Protein AF-A0A4R6GRC2-F1 (afdb_monomer_lite)

Secondary structure (DSSP, 8-state):
--SSSSTTSSTTSSSSS--------HHHHHHHHHHHHHHHHT---EEEE-TT--TT-S-S-TTTT-SEEEETTEEEETTEEEEGGG--EEEEEEETTEEEEEEE-

Radius of gyration: 21.55 Å; chains: 1; bounding box: 73×23×47 Å

Organism: NCBI:txid655355

pLDDT: mean 76.0, std 18.47, range [42.16, 96.31]

Structure (mmCIF, N/CA/C/O backbone):
data_AF-A0A4R6GRC2-F1
#
_entry.id   AF-A0A4R6GRC2-F1
#
loop_
_atom_site.group_PDB
_atom_site.id
_atom_site.type_symbol
_atom_site.label_atom_id
_atom_site.label_alt_id
_atom_site.label_comp_id
_atom_site.label_asym_id
_atom_site.label_entity_id
_atom_site.label_seq_id
_atom_site.pdbx_PDB_ins_code
_atom_site.Cartn_x
_atom_site.Cartn_y
_atom_site.Cartn_z
_atom_site.occupancy
_atom_site.B_iso_or_equiv
_atom_site.auth_seq_id
_atom_site.auth_comp_id
_atom_site.auth_asym_id
_atom_site.auth_atom_id
_atom_site.pdbx_PDB_model_num
ATOM 1 N N . MET A 1 1 ? -56.303 -0.717 29.748 1.00 47.72 1 MET A N 1
ATOM 2 C CA . MET A 1 1 ? -54.998 -1.390 29.554 1.00 47.72 1 MET A CA 1
ATOM 3 C C . MET A 1 1 ? -54.438 -1.061 28.163 1.00 47.72 1 MET A C 1
ATOM 5 O O . MET A 1 1 ? -54.602 -1.849 27.247 1.00 47.72 1 MET A O 1
ATOM 9 N N . LYS A 1 2 ? -53.859 0.135 27.961 1.00 48.59 2 LYS A N 1
ATOM 10 C CA . LYS A 1 2 ? -53.288 0.586 26.664 1.00 48.59 2 LYS A CA 1
ATOM 11 C C . LYS A 1 2 ? -52.038 1.476 26.840 1.00 48.59 2 LYS A C 1
ATOM 13 O O . LYS A 1 2 ? -51.818 2.401 26.072 1.00 48.59 2 LYS A O 1
ATOM 18 N N . LYS A 1 3 ? -51.249 1.255 27.898 1.00 46.88 3 LYS A N 1
ATOM 19 C CA . LYS A 1 3 ? -50.034 2.049 28.184 1.00 46.88 3 LYS A CA 1
ATOM 20 C C . LYS A 1 3 ? -48.804 1.207 28.548 1.00 46.88 3 LYS A C 1
ATOM 22 O O . LYS A 1 3 ? -47.839 1.755 29.055 1.00 46.88 3 LYS A O 1
ATOM 27 N N . LEU A 1 4 ? -48.826 -0.107 28.297 1.00 46.28 4 LEU A N 1
ATOM 28 C CA . LEU A 1 4 ? -47.674 -0.978 28.583 1.00 46.28 4 LEU A CA 1
ATOM 29 C C . LEU A 1 4 ? -46.835 -1.326 27.343 1.00 46.28 4 LEU A C 1
ATOM 31 O O . LEU A 1 4 ? -45.687 -1.722 27.481 1.00 46.28 4 LEU A O 1
ATOM 35 N N . SER A 1 5 ? -47.371 -1.149 26.133 1.00 49.53 5 SER A N 1
ATOM 36 C CA . SER A 1 5 ? -46.725 -1.640 24.906 1.00 49.53 5 SER A CA 1
ATOM 37 C C . SER A 1 5 ? -45.680 -0.693 24.307 1.00 49.53 5 SER A C 1
ATOM 39 O O . SER A 1 5 ? -44.974 -1.092 23.393 1.00 49.53 5 SER A O 1
ATOM 41 N N . ILE A 1 6 ? -45.570 0.549 24.795 1.00 52.34 6 ILE A N 1
ATOM 42 C CA . ILE A 1 6 ? -44.646 1.550 24.227 1.00 52.34 6 ILE A CA 1
ATOM 43 C C . ILE A 1 6 ? -43.283 1.532 24.937 1.00 52.34 6 ILE A C 1
ATOM 45 O O . ILE A 1 6 ? -42.269 1.815 24.3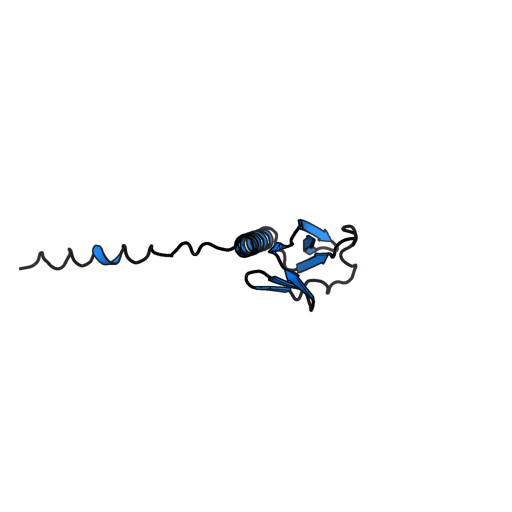08 1.00 52.34 6 ILE A O 1
ATOM 49 N N . LEU A 1 7 ? -43.216 1.116 26.209 1.00 46.25 7 LEU A N 1
ATOM 50 C CA . LEU A 1 7 ? -41.939 1.049 26.935 1.00 46.25 7 LEU A CA 1
ATOM 51 C C . LEU A 1 7 ? -41.012 -0.079 26.446 1.00 46.25 7 LEU A C 1
ATOM 53 O O . LEU A 1 7 ? -39.809 -0.007 26.658 1.00 46.25 7 LEU A O 1
ATOM 57 N N . LEU A 1 8 ? -41.556 -1.093 25.768 1.00 47.31 8 LEU A N 1
ATOM 58 C CA . LEU A 1 8 ? -40.793 -2.225 25.229 1.00 47.31 8 LEU A CA 1
ATOM 59 C C . LEU A 1 8 ? -40.097 -1.922 23.891 1.00 47.31 8 LEU A C 1
ATOM 61 O O . LEU A 1 8 ? -39.258 -2.703 23.459 1.00 47.31 8 LEU A O 1
ATOM 65 N N . LEU A 1 9 ? -40.417 -0.797 23.239 1.00 45.59 9 LEU A N 1
ATOM 66 C CA . LEU A 1 9 ? -39.853 -0.428 21.933 1.00 45.59 9 LEU A CA 1
ATOM 67 C C . LEU A 1 9 ? -38.642 0.515 22.016 1.00 45.59 9 LEU A C 1
ATOM 69 O O . LEU A 1 9 ? -37.923 0.643 21.030 1.00 45.59 9 LEU A O 1
ATOM 73 N N . MET A 1 10 ? -38.367 1.137 23.169 1.00 45.06 10 MET A N 1
ATOM 74 C CA . MET A 1 10 ? -37.167 1.978 23.340 1.00 45.06 10 MET A CA 1
ATOM 75 C C . MET A 1 10 ? -35.926 1.203 23.800 1.00 45.06 10 MET A C 1
ATOM 77 O O . MET A 1 10 ? -34.816 1.704 23.648 1.00 45.06 10 MET A O 1
ATOM 81 N N . SER A 1 11 ? -36.069 -0.022 24.311 1.00 45.78 11 SER A N 1
ATOM 82 C CA . SER A 1 11 ? -34.929 -0.832 24.763 1.00 45.78 11 SER A CA 1
ATOM 83 C C . SER A 1 11 ? -34.214 -1.592 23.640 1.00 45.78 11 SER A C 1
ATOM 85 O O . SER A 1 11 ? -33.140 -2.135 23.882 1.00 45.78 11 SER A O 1
ATOM 87 N N . LEU A 1 12 ? -34.753 -1.613 22.414 1.00 45.44 12 LEU A N 1
ATOM 88 C CA . LEU A 1 12 ? -34.123 -2.315 21.287 1.00 45.44 12 LEU A CA 1
ATOM 89 C C . LEU A 1 12 ? -33.103 -1.462 20.510 1.00 45.44 12 LEU A C 1
ATOM 91 O O . LEU A 1 12 ? -32.334 -2.004 19.724 1.00 45.44 12 LEU A O 1
ATOM 95 N N . PHE A 1 13 ? -33.050 -0.147 20.745 1.00 49.00 13 PHE A N 1
ATOM 96 C CA . PHE A 1 13 ? -32.136 0.752 20.025 1.00 49.00 13 PHE A CA 1
ATOM 97 C C . PHE A 1 13 ? -30.747 0.894 20.662 1.00 49.00 13 PHE A C 1
ATOM 99 O O . PHE A 1 13 ? -29.840 1.408 20.019 1.00 49.00 13 PHE A O 1
ATOM 106 N N . LEU A 1 14 ? -30.543 0.399 21.887 1.00 47.09 14 LEU A N 1
ATOM 107 C CA . LEU A 1 14 ? -29.231 0.429 22.554 1.00 47.09 14 LEU A CA 1
ATOM 108 C C . LEU A 1 14 ? -28.385 -0.830 22.304 1.00 47.09 14 LEU A C 1
ATOM 110 O O . LEU A 1 14 ? -27.234 -0.882 22.721 1.00 47.09 14 LEU A O 1
ATOM 114 N N . ALA A 1 15 ? -28.922 -1.835 21.605 1.00 46.03 15 ALA A N 1
ATOM 115 C CA . ALA A 1 15 ? -28.187 -3.059 21.277 1.00 46.03 15 ALA A CA 1
ATOM 116 C C . AL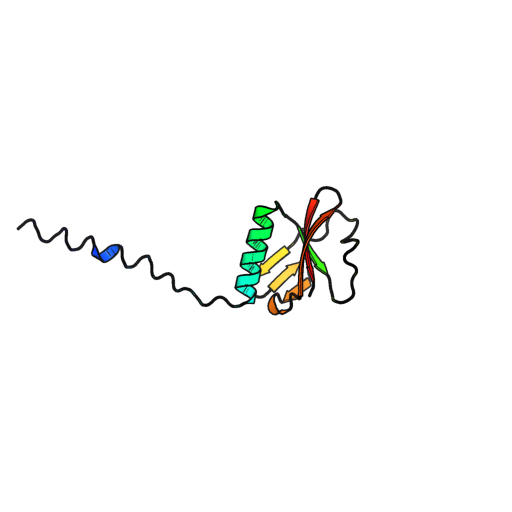A A 1 15 ? -27.406 -2.979 19.949 1.00 46.03 15 ALA A C 1
ATOM 118 O O . ALA A 1 15 ? -26.710 -3.929 19.607 1.00 46.03 15 ALA A O 1
ATOM 119 N N . VAL A 1 16 ? -27.501 -1.871 19.201 1.00 48.09 16 VAL A N 1
ATOM 120 C CA . VAL A 1 16 ? -26.893 -1.744 17.857 1.00 48.09 16 VAL A CA 1
ATOM 121 C C . VAL A 1 16 ? -25.589 -0.934 17.859 1.00 48.09 16 VAL A C 1
ATOM 123 O O . VAL A 1 16 ? -24.922 -0.854 16.838 1.00 48.09 16 VAL A O 1
ATOM 126 N N . THR A 1 17 ? -25.176 -0.363 18.995 1.00 47.31 17 THR A N 1
ATOM 127 C CA . THR A 1 17 ? -23.900 0.374 19.090 1.00 47.31 17 THR A CA 1
ATOM 128 C C . THR A 1 17 ? -22.799 -0.394 19.809 1.00 47.31 17 THR A C 1
ATOM 130 O O . THR A 1 17 ? -21.715 0.144 19.983 1.00 47.31 17 THR A O 1
ATOM 133 N N . SER A 1 18 ? -23.020 -1.658 20.186 1.00 42.16 18 SER A N 1
ATOM 134 C CA . SER A 1 18 ? -21.920 -2.537 20.598 1.00 42.16 18 SER A CA 1
ATOM 135 C C . SER A 1 18 ? -21.262 -3.169 19.367 1.00 42.16 18 SER A C 1
ATOM 137 O O . SER A 1 18 ? -21.084 -4.386 19.321 1.00 42.16 18 SER A O 1
ATOM 139 N N . CYS A 1 19 ? -20.876 -2.355 18.375 1.00 51.19 19 CYS A N 1
ATOM 140 C CA . CYS A 1 19 ? -19.655 -2.693 17.654 1.00 51.19 19 CYS A CA 1
ATOM 141 C C . CYS A 1 19 ? -18.586 -2.682 18.737 1.00 51.19 19 CYS A C 1
ATOM 143 O O . CYS A 1 19 ? -18.289 -1.627 19.296 1.00 51.19 19 CYS A O 1
ATOM 145 N N . LYS A 1 20 ? -18.087 -3.861 19.113 1.00 47.03 20 LYS A N 1
ATOM 146 C CA . LYS A 1 20 ? -16.788 -3.897 19.764 1.00 47.03 20 LYS A CA 1
ATOM 147 C C . LYS A 1 20 ? -15.870 -3.116 18.833 1.00 47.03 20 LYS A C 1
ATOM 149 O O . LYS A 1 20 ? -15.825 -3.412 17.640 1.00 47.03 20 LYS A O 1
ATOM 154 N N . GLU A 1 21 ? -15.232 -2.081 19.355 1.00 49.09 21 GLU A N 1
ATOM 155 C CA . GLU A 1 21 ? -13.936 -1.686 18.831 1.00 49.09 21 GLU A CA 1
ATOM 156 C C . GLU A 1 21 ? -13.081 -2.935 19.040 1.00 49.09 21 GLU A C 1
ATOM 158 O O . GLU A 1 21 ? -12.604 -3.204 20.140 1.00 49.09 21 GLU A O 1
ATOM 163 N N . ASP A 1 22 ? -13.079 -3.822 18.044 1.00 56.28 22 ASP A N 1
ATOM 164 C CA . ASP A 1 22 ? -12.048 -4.834 17.964 1.00 56.28 22 ASP A CA 1
ATOM 165 C C . ASP A 1 22 ? -10.756 -4.019 17.913 1.00 56.28 22 ASP A C 1
ATOM 167 O O . ASP A 1 22 ? -10.614 -3.154 17.045 1.00 56.28 22 ASP A O 1
ATOM 171 N N . ASP A 1 23 ? -9.891 -4.195 18.914 1.00 70.88 23 ASP A N 1
ATOM 172 C CA . ASP A 1 23 ? -8.572 -3.570 18.940 1.00 70.88 23 ASP A CA 1
ATOM 173 C C . ASP A 1 23 ? -7.840 -4.043 17.681 1.00 70.88 23 ASP A C 1
ATOM 175 O O . ASP A 1 23 ? -7.297 -5.150 17.639 1.00 70.88 23 ASP A O 1
ATOM 179 N N . PHE A 1 24 ? -7.910 -3.236 16.623 1.00 71.12 24 PHE A N 1
ATOM 180 C CA . PHE A 1 24 ? -7.204 -3.497 15.383 1.00 71.12 24 PHE A CA 1
ATOM 181 C C . PHE A 1 24 ? -5.714 -3.536 15.691 1.00 71.12 24 PHE A C 1
ATOM 183 O O . PHE A 1 24 ? -5.193 -2.702 16.435 1.00 71.12 24 PHE A O 1
ATOM 190 N N . SER A 1 25 ? -5.019 -4.498 15.099 1.00 85.19 25 SER A N 1
ATOM 191 C CA . SER A 1 25 ? -3.562 -4.471 15.114 1.00 85.19 25 SER A CA 1
ATOM 192 C C . SER A 1 25 ? -3.040 -3.229 14.382 1.00 85.19 25 SER A C 1
ATOM 194 O O . SER A 1 25 ? -3.697 -2.702 13.481 1.00 85.19 25 SER A O 1
ATOM 196 N N . ASP A 1 26 ? -1.826 -2.785 14.717 1.00 88.06 26 ASP A N 1
ATOM 197 C CA . ASP A 1 26 ? -1.183 -1.653 14.034 1.00 88.06 26 ASP A CA 1
ATOM 198 C C . ASP A 1 26 ? -1.144 -1.859 12.508 1.00 88.06 26 ASP A C 1
ATOM 200 O O . ASP A 1 26 ? -1.392 -0.927 11.746 1.00 88.06 26 ASP A O 1
ATOM 204 N N . ALA A 1 27 ? -0.919 -3.092 12.042 1.00 89.19 27 ALA A N 1
ATOM 205 C CA . ALA A 1 27 ? -0.945 -3.411 10.619 1.00 89.19 27 ALA A CA 1
ATOM 206 C C . ALA A 1 27 ? -2.332 -3.279 9.979 1.00 89.19 27 ALA A C 1
ATOM 208 O O . ALA A 1 27 ? -2.429 -2.858 8.828 1.00 89.19 27 ALA A O 1
ATOM 209 N N . GLU A 1 28 ? -3.405 -3.608 10.698 1.00 89.44 28 GLU A N 1
ATOM 210 C CA . GLU A 1 28 ? -4.773 -3.423 10.206 1.00 89.44 28 GLU A CA 1
ATOM 211 C C . GLU A 1 28 ? -5.146 -1.942 10.134 1.00 89.44 28 GLU A C 1
ATOM 213 O O . GLU A 1 28 ? -5.793 -1.525 9.173 1.00 89.44 28 GLU A O 1
ATOM 218 N N . ILE A 1 29 ? -4.679 -1.135 11.092 1.00 91.00 29 ILE A N 1
ATOM 219 C CA . ILE A 1 29 ? -4.812 0.327 11.045 1.00 91.00 29 ILE A CA 1
ATOM 220 C C . ILE A 1 29 ? -4.066 0.879 9.824 1.00 91.00 29 ILE A C 1
ATOM 222 O O . ILE A 1 29 ? -4.634 1.660 9.061 1.00 91.00 29 ILE A O 1
ATOM 226 N N . VAL A 1 30 ? -2.830 0.425 9.585 1.00 92.69 30 VAL A N 1
ATOM 227 C CA . VAL A 1 30 ? -2.051 0.799 8.394 1.00 92.69 30 VAL A CA 1
ATOM 228 C C . VAL A 1 30 ? -2.770 0.371 7.113 1.00 92.69 30 VAL A C 1
ATOM 230 O O . VAL A 1 30 ? -2.887 1.171 6.191 1.00 92.69 30 VAL A O 1
ATOM 233 N N . ALA A 1 31 ? -3.304 -0.850 7.038 1.00 93.75 31 ALA A N 1
ATOM 234 C CA . ALA A 1 31 ? -4.059 -1.309 5.872 1.00 93.75 31 ALA A CA 1
ATOM 235 C C . ALA A 1 31 ? -5.273 -0.406 5.591 1.00 93.75 31 ALA A C 1
ATOM 237 O O . ALA A 1 31 ? -5.488 0.001 4.448 1.00 93.75 31 ALA A O 1
ATOM 238 N N . GLN A 1 32 ? -6.040 -0.047 6.627 1.00 92.06 32 GLN A N 1
ATOM 239 C CA . GLN A 1 32 ? -7.178 0.870 6.509 1.00 92.06 32 GLN A CA 1
ATOM 240 C C . GLN A 1 32 ? -6.749 2.276 6.063 1.00 92.06 32 GLN A C 1
ATOM 242 O O . GLN A 1 32 ? -7.403 2.872 5.205 1.00 92.06 32 GLN A O 1
ATOM 247 N N . GLU A 1 33 ? -5.645 2.801 6.602 1.00 94.19 33 GLU A N 1
ATOM 248 C CA . GLU A 1 33 ? -5.082 4.089 6.185 1.00 94.19 33 GLU A CA 1
ATOM 249 C C . GLU A 1 33 ? -4.693 4.065 4.702 1.00 94.19 33 GLU A C 1
ATOM 251 O O . GLU A 1 33 ? -5.085 4.957 3.947 1.00 94.19 33 GLU A O 1
ATOM 256 N N . LEU A 1 34 ? -3.978 3.026 4.262 1.00 94.81 34 LEU A N 1
ATOM 257 C CA . LEU A 1 34 ? -3.556 2.887 2.870 1.00 94.81 34 LEU A CA 1
ATOM 258 C C . LEU A 1 34 ? -4.758 2.762 1.929 1.00 94.81 34 LEU A C 1
ATOM 260 O O . LEU A 1 34 ? -4.772 3.422 0.893 1.00 94.81 34 LEU A O 1
ATOM 264 N N . HIS A 1 35 ? -5.795 2.006 2.304 1.00 93.81 35 HIS A N 1
ATOM 265 C CA . HIS A 1 35 ? -7.040 1.941 1.533 1.00 93.81 35 HIS A CA 1
ATOM 266 C C . HIS A 1 35 ? -7.686 3.316 1.362 1.00 93.81 35 HIS A C 1
ATOM 268 O O . HIS A 1 35 ? -8.043 3.692 0.246 1.00 93.81 35 HIS A O 1
ATOM 274 N N . LYS A 1 36 ? -7.775 4.099 2.440 1.00 95.06 36 LYS A N 1
ATOM 275 C CA . LYS A 1 36 ? -8.320 5.456 2.381 1.00 95.06 36 LYS A CA 1
ATOM 276 C C . LYS A 1 36 ? -7.489 6.365 1.473 1.00 95.06 36 LYS A C 1
ATOM 278 O O . LYS A 1 36 ? -8.049 7.073 0.641 1.00 95.06 36 LYS A O 1
ATOM 283 N N . VAL A 1 37 ? -6.159 6.323 1.589 1.00 96.00 37 VAL A N 1
ATOM 284 C CA . VAL A 1 37 ? -5.253 7.082 0.710 1.00 96.00 37 VAL A CA 1
ATOM 285 C C . VAL A 1 37 ? -5.469 6.697 -0.752 1.00 96.00 37 VAL A C 1
ATOM 287 O O . VAL A 1 37 ? -5.466 7.569 -1.621 1.00 96.00 37 VAL A O 1
ATOM 290 N N . MET A 1 38 ? -5.676 5.412 -1.037 1.00 94.75 38 MET A N 1
ATOM 291 C CA . MET A 1 38 ? -5.922 4.940 -2.395 1.00 94.75 38 MET A CA 1
ATOM 292 C C . MET A 1 38 ? -7.242 5.457 -2.965 1.00 94.75 38 MET A C 1
ATOM 294 O O . MET A 1 38 ? -7.252 5.954 -4.091 1.00 94.75 38 MET A O 1
ATOM 298 N N . GLU A 1 39 ? -8.322 5.410 -2.185 1.00 95.00 39 GLU A N 1
ATOM 299 C CA . GLU A 1 39 ? -9.626 5.951 -2.585 1.00 95.00 39 GLU A CA 1
ATOM 300 C C . GLU A 1 39 ? -9.572 7.468 -2.821 1.00 95.00 39 GLU A C 1
ATOM 302 O O . GLU A 1 39 ? -10.077 7.960 -3.828 1.00 95.00 39 GLU A O 1
ATOM 307 N N . GLU A 1 40 ? -8.916 8.219 -1.932 1.00 96.31 40 GLU A N 1
ATOM 308 C CA . GLU A 1 40 ? -8.805 9.681 -2.031 1.00 96.31 40 GLU A CA 1
ATOM 309 C C . GLU A 1 40 ? -7.973 10.150 -3.237 1.00 96.31 40 GLU A C 1
ATOM 311 O O . GLU A 1 40 ? -8.165 11.268 -3.720 1.00 96.31 40 GLU A O 1
ATOM 316 N N . ASN A 1 41 ? -7.047 9.316 -3.723 1.00 93.19 41 ASN A N 1
ATOM 317 C CA . ASN A 1 41 ? -6.106 9.668 -4.791 1.00 93.19 41 ASN A CA 1
ATOM 318 C C . ASN A 1 41 ? -6.372 8.950 -6.127 1.00 93.19 41 ASN A C 1
ATOM 320 O O . ASN A 1 41 ? -5.581 9.129 -7.060 1.00 93.19 41 ASN A O 1
ATOM 324 N N . ASP A 1 42 ? -7.465 8.182 -6.227 1.00 92.12 42 ASP A N 1
ATOM 325 C CA . ASP A 1 42 ? -7.816 7.367 -7.403 1.00 92.12 42 ASP A CA 1
ATOM 326 C C . ASP A 1 42 ? -6.659 6.435 -7.811 1.00 92.12 42 ASP A C 1
ATOM 328 O O . ASP A 1 42 ? -6.177 6.438 -8.945 1.00 92.12 42 ASP A O 1
ATOM 332 N N . ILE A 1 43 ? -6.128 5.705 -6.824 1.00 90.81 43 ILE A N 1
ATOM 333 C CA . ILE A 1 43 ? -5.005 4.784 -7.007 1.00 90.81 43 ILE A CA 1
ATOM 334 C C . ILE A 1 43 ? -5.533 3.370 -7.235 1.00 90.81 43 ILE A C 1
ATOM 336 O O . ILE A 1 43 ? -6.127 2.764 -6.346 1.00 90.81 43 ILE A O 1
ATOM 340 N N . ASP A 1 44 ? -5.209 2.810 -8.395 1.00 89.31 44 ASP A N 1
ATOM 341 C CA . ASP A 1 44 ? -5.513 1.433 -8.788 1.00 89.31 44 ASP A CA 1
ATOM 342 C C . ASP A 1 44 ? -4.265 0.535 -8.838 1.00 89.31 44 ASP A C 1
ATOM 344 O O . ASP A 1 44 ? -4.336 -0.604 -9.300 1.00 89.31 44 ASP A O 1
ATOM 348 N N . ARG A 1 45 ? -3.110 1.041 -8.381 1.00 89.75 45 ARG A N 1
ATOM 349 C CA . ARG A 1 45 ? -1.823 0.337 -8.441 1.00 89.75 45 ARG A CA 1
ATOM 350 C C . ARG A 1 45 ? -1.011 0.481 -7.161 1.00 89.75 45 ARG A C 1
ATOM 352 O O . ARG A 1 45 ? -0.807 1.594 -6.670 1.00 89.75 45 ARG A O 1
ATOM 359 N N . VAL A 1 46 ? -0.448 -0.626 -6.684 1.00 90.94 46 VAL A N 1
ATOM 360 C CA . VAL A 1 46 ? 0.439 -0.668 -5.513 1.00 90.94 46 VAL A CA 1
ATOM 361 C C . VAL A 1 46 ? 1.765 -1.313 -5.891 1.00 90.94 46 VAL A C 1
ATOM 363 O O . VAL A 1 46 ? 1.793 -2.401 -6.452 1.00 90.94 46 VAL A O 1
ATOM 366 N N . VAL A 1 47 ? 2.882 -0.664 -5.570 1.00 88.94 47 VAL A N 1
ATOM 367 C CA . VAL A 1 47 ? 4.225 -1.157 -5.897 1.00 88.94 47 VAL A CA 1
ATOM 368 C C . VAL A 1 47 ? 5.029 -1.342 -4.619 1.00 88.94 47 VAL A C 1
ATOM 370 O O . VAL A 1 47 ? 5.254 -0.388 -3.878 1.00 88.94 47 VAL A O 1
ATOM 373 N N . GLY A 1 48 ? 5.481 -2.572 -4.378 1.00 86.31 48 GLY A N 1
ATOM 374 C CA . GLY A 1 48 ? 6.387 -2.902 -3.283 1.00 86.31 48 GLY A CA 1
ATOM 375 C C . GLY A 1 48 ? 7.843 -2.691 -3.690 1.00 86.31 48 GLY A C 1
ATOM 376 O O . GLY A 1 48 ? 8.291 -3.214 -4.709 1.00 86.31 48 GLY A O 1
ATOM 377 N N . VAL A 1 49 ? 8.587 -1.948 -2.879 1.00 81.25 49 VAL A N 1
ATOM 378 C CA . VAL A 1 49 ? 10.017 -1.677 -3.040 1.00 81.25 49 VAL A CA 1
ATOM 379 C C . VAL A 1 49 ? 10.744 -2.360 -1.892 1.00 81.25 49 VAL A C 1
ATOM 381 O O . VAL A 1 49 ? 10.469 -2.087 -0.724 1.00 81.25 49 VAL A O 1
ATOM 384 N N . GLY A 1 50 ? 11.647 -3.280 -2.227 1.00 70.25 50 GLY A N 1
ATOM 385 C CA . GLY A 1 50 ? 12.492 -3.920 -1.223 1.00 70.25 50 GLY A CA 1
ATOM 386 C C . GLY A 1 50 ? 13.603 -2.990 -0.736 1.00 70.25 50 GLY A C 1
ATOM 387 O O . GLY A 1 50 ? 14.003 -2.055 -1.437 1.00 70.25 50 GLY A O 1
ATOM 388 N N . GLU A 1 51 ? 14.146 -3.289 0.441 1.00 62.50 51 GLU A N 1
ATOM 389 C CA . GLU A 1 51 ? 15.288 -2.581 1.017 1.00 62.50 51 GLU A CA 1
ATOM 390 C C . GLU A 1 51 ? 16.439 -2.418 -0.006 1.00 62.50 51 GLU A C 1
ATOM 392 O O . GLU A 1 51 ? 16.916 -3.380 -0.614 1.00 62.50 51 GLU A O 1
ATOM 397 N N . GLY A 1 52 ? 16.866 -1.172 -0.242 1.00 58.56 52 GLY A N 1
ATOM 398 C CA . GLY A 1 52 ? 17.951 -0.828 -1.173 1.00 58.56 52 GLY A CA 1
ATOM 399 C C . GLY A 1 52 ? 17.549 -0.600 -2.639 1.00 58.56 52 GLY A C 1
ATOM 400 O O . GLY A 1 52 ? 18.411 -0.252 -3.449 1.00 58.56 52 GLY A O 1
ATOM 401 N N . GLN A 1 53 ? 16.272 -0.746 -3.006 1.00 63.88 53 GLN A N 1
ATOM 402 C CA . GLN A 1 53 ? 15.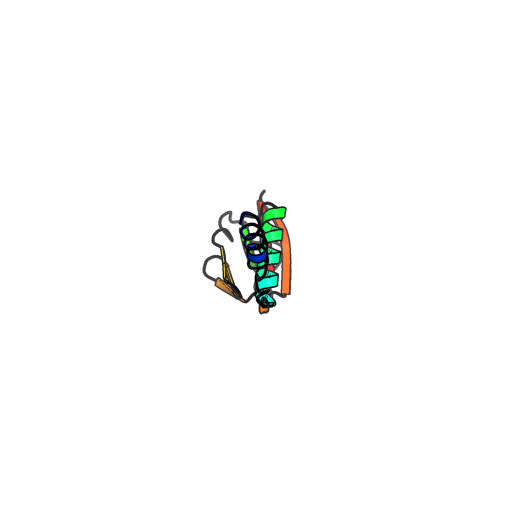788 -0.421 -4.354 1.00 63.88 53 GLN A CA 1
ATOM 403 C C . GLN A 1 53 ? 15.471 1.081 -4.516 1.00 63.88 53 GLN A C 1
ATOM 405 O O . GLN A 1 53 ? 15.047 1.763 -3.583 1.00 63.88 53 GLN A O 1
ATOM 410 N N . SER A 1 54 ? 15.715 1.624 -5.716 1.00 60.06 54 SER A N 1
ATOM 411 C CA . SER A 1 54 ? 15.548 3.058 -5.997 1.00 60.06 54 SER A CA 1
ATOM 412 C C . SER A 1 54 ? 14.081 3.462 -6.161 1.00 60.06 54 SER A C 1
ATOM 414 O O . SER A 1 54 ? 13.336 2.852 -6.923 1.00 60.06 54 SER A O 1
ATOM 416 N N . TRP A 1 55 ? 13.722 4.589 -5.544 1.00 63.59 55 TRP A N 1
ATOM 417 C CA . TRP A 1 55 ? 12.406 5.240 -5.596 1.00 63.59 55 TRP A CA 1
ATOM 418 C C . TRP A 1 55 ? 12.126 5.970 -6.922 1.00 63.59 55 TRP A C 1
ATOM 420 O O . TRP A 1 55 ? 11.042 6.516 -7.120 1.00 63.59 55 TRP A O 1
ATOM 430 N N . SER A 1 56 ? 13.120 6.055 -7.812 1.00 57.19 56 SER A N 1
ATOM 431 C CA . SER A 1 56 ? 13.073 6.930 -8.990 1.00 57.19 56 SER A CA 1
ATOM 432 C C . SER A 1 56 ? 12.361 6.334 -10.202 1.00 57.19 56 SER A C 1
ATOM 434 O O . SER A 1 56 ? 11.977 7.090 -11.093 1.00 57.19 56 SER A O 1
ATOM 436 N N . GLN A 1 57 ? 12.195 5.013 -10.265 1.00 54.78 57 GLN A N 1
ATOM 437 C CA . GLN A 1 57 ? 11.541 4.342 -11.387 1.00 54.78 57 GLN A CA 1
ATOM 438 C C . GLN A 1 57 ? 10.838 3.072 -10.912 1.00 54.78 57 GLN A C 1
ATOM 440 O O . GLN A 1 57 ? 11.411 1.983 -10.998 1.00 54.78 57 GLN A O 1
ATOM 445 N N . PRO A 1 58 ? 9.581 3.166 -10.465 1.00 52.91 58 PRO A N 1
ATOM 446 C CA . PRO A 1 58 ? 8.704 2.010 -10.420 1.00 52.91 58 PRO A CA 1
ATOM 447 C C . PRO A 1 58 ? 8.313 1.701 -11.867 1.00 52.91 58 PRO A C 1
ATOM 449 O O . PRO A 1 58 ? 7.235 2.025 -12.334 1.00 52.91 58 PRO A O 1
ATOM 452 N N . THR A 1 59 ? 9.288 1.143 -12.586 1.00 52.75 59 THR A N 1
ATOM 453 C CA . THR A 1 59 ? 9.185 0.369 -13.822 1.00 52.75 59 THR A CA 1
ATOM 454 C C . THR A 1 59 ? 8.352 0.961 -14.961 1.00 52.75 59 THR A C 1
ATOM 456 O O . THR A 1 59 ? 7.133 1.015 -14.906 1.00 52.75 59 THR A O 1
ATOM 459 N N . SER A 1 60 ? 9.023 1.245 -16.080 1.00 52.03 60 SER A N 1
ATOM 460 C CA . SER A 1 60 ? 8.483 1.677 -17.383 1.00 52.03 60 SER A CA 1
ATOM 461 C C . SER A 1 60 ? 7.523 0.686 -18.077 1.00 52.03 60 SER A C 1
ATOM 463 O O . SER A 1 60 ? 7.379 0.718 -19.299 1.00 52.03 60 SER A O 1
ATOM 465 N N . ASN A 1 61 ? 6.920 -0.245 -17.336 1.00 53.28 61 ASN A N 1
ATOM 466 C CA . ASN A 1 61 ? 6.029 -1.278 -17.840 1.00 53.28 61 ASN A CA 1
ATOM 467 C C . ASN A 1 61 ? 4.645 -1.097 -17.212 1.00 53.28 61 ASN A C 1
ATOM 469 O O . ASN A 1 61 ? 4.478 -1.266 -16.007 1.00 53.28 61 ASN A O 1
ATOM 473 N N . ASN A 1 62 ? 3.646 -0.838 -18.057 1.00 57.34 62 ASN A N 1
ATOM 474 C CA . ASN A 1 62 ? 2.238 -0.588 -17.715 1.00 57.34 62 ASN A CA 1
ATOM 475 C C . ASN A 1 62 ? 1.498 -1.751 -17.012 1.00 57.34 62 ASN A C 1
ATOM 477 O O . ASN A 1 62 ? 0.276 -1.768 -17.033 1.00 57.34 62 ASN A O 1
ATOM 481 N N . TYR A 1 63 ? 2.190 -2.735 -16.438 1.00 60.69 63 TYR A N 1
ATOM 482 C CA . TYR A 1 63 ? 1.582 -3.936 -15.851 1.00 60.69 63 TYR A CA 1
ATOM 483 C C . TYR A 1 63 ? 1.978 -4.194 -14.397 1.00 60.69 63 TYR A C 1
ATOM 485 O O . TYR A 1 63 ? 1.489 -5.153 -13.821 1.00 60.69 63 TYR A O 1
ATOM 493 N N . ILE A 1 64 ? 2.858 -3.387 -13.804 1.00 71.75 64 ILE A N 1
ATOM 494 C CA . ILE A 1 64 ? 3.353 -3.651 -12.449 1.00 71.75 64 ILE A CA 1
ATOM 495 C C . ILE A 1 64 ? 2.447 -3.000 -11.410 1.00 71.75 64 ILE A C 1
ATOM 497 O O . ILE A 1 64 ? 2.136 -1.811 -11.506 1.00 71.75 64 ILE A O 1
ATOM 501 N N . GLY A 1 65 ? 2.068 -3.788 -10.404 1.00 78.31 65 GLY A N 1
ATOM 502 C CA . GLY A 1 65 ? 1.321 -3.325 -9.240 1.00 78.31 65 GLY A CA 1
ATOM 503 C C . GLY A 1 65 ? -0.191 -3.322 -9.430 1.00 78.31 65 GLY A C 1
ATOM 504 O O . GLY A 1 65 ? -0.893 -2.750 -8.605 1.00 78.31 65 GLY A O 1
ATOM 505 N N . TYR A 1 66 ? -0.681 -3.937 -10.508 1.00 82.38 66 TYR A N 1
ATOM 506 C CA . TYR A 1 66 ? -2.108 -4.060 -10.811 1.00 82.38 66 TYR A CA 1
ATOM 507 C C . TYR A 1 66 ? -2.779 -5.199 -10.047 1.00 82.38 66 TYR A C 1
ATOM 509 O O . TYR A 1 66 ? -3.938 -5.087 -9.656 1.00 82.38 66 TYR A O 1
ATOM 517 N N . ASP A 1 67 ? -2.064 -6.305 -9.859 1.00 87.88 67 ASP A N 1
ATOM 518 C CA . ASP A 1 67 ? -2.532 -7.419 -9.042 1.00 87.88 67 ASP A CA 1
ATOM 519 C C . ASP A 1 67 ? -2.056 -7.174 -7.612 1.00 87.88 67 ASP A C 1
ATOM 521 O O . ASP A 1 67 ? -0.897 -7.422 -7.292 1.00 87.88 67 ASP A O 1
ATOM 525 N N . PHE A 1 68 ? -2.907 -6.618 -6.754 1.00 91.50 68 PHE A N 1
ATOM 526 C CA . PHE A 1 68 ? -2.592 -6.480 -5.336 1.00 91.50 68 PHE A CA 1
ATOM 527 C C . PHE A 1 68 ? -3.805 -6.780 -4.460 1.00 91.50 68 PHE A C 1
ATOM 529 O O . PHE A 1 68 ? -4.951 -6.605 -4.868 1.00 91.50 68 PHE A O 1
ATOM 536 N N . GLU A 1 69 ? -3.548 -7.232 -3.235 1.00 93.38 69 GLU A N 1
ATOM 537 C CA . GLU A 1 69 ? -4.597 -7.565 -2.276 1.00 93.38 69 GLU A CA 1
ATOM 538 C C . GLU A 1 69 ? -4.099 -7.372 -0.840 1.00 93.38 69 GLU A C 1
ATOM 540 O O . GLU A 1 69 ? -3.036 -7.876 -0.466 1.00 93.38 69 GLU A O 1
ATOM 545 N N . PHE A 1 70 ? -4.864 -6.627 -0.043 1.00 90.88 70 PHE A N 1
ATOM 546 C CA . PHE A 1 70 ? -4.604 -6.416 1.379 1.00 90.88 70 PHE A CA 1
ATOM 547 C C . PHE A 1 70 ? -5.313 -7.489 2.211 1.00 90.88 70 PHE A C 1
ATOM 549 O O . PHE A 1 70 ? -6.492 -7.777 2.013 1.00 90.88 70 PHE A O 1
ATOM 556 N N . TYR A 1 71 ? -4.590 -8.064 3.168 1.00 88.31 71 TYR A N 1
ATOM 557 C CA . TYR A 1 71 ? -5.030 -9.169 4.009 1.00 88.31 71 TYR A CA 1
ATOM 558 C C . TYR A 1 71 ? -4.574 -8.966 5.449 1.00 88.31 71 TYR A C 1
ATOM 560 O O . TYR A 1 71 ? -3.518 -9.473 5.831 1.00 88.31 71 TYR A O 1
ATOM 568 N N . SER A 1 72 ? -5.378 -8.277 6.261 1.00 87.12 72 SER A N 1
ATOM 569 C CA . SER A 1 72 ? -5.062 -8.015 7.674 1.00 87.12 72 SER A CA 1
ATOM 570 C C . SER A 1 72 ? -3.631 -7.453 7.810 1.00 87.12 72 SER A C 1
ATOM 572 O O . SER A 1 72 ? -3.407 -6.308 7.434 1.00 87.12 72 SER A O 1
ATOM 574 N N . HIS A 1 73 ? -2.644 -8.262 8.211 1.00 92.31 73 HIS A N 1
ATOM 575 C CA . HIS A 1 73 ? -1.234 -7.870 8.348 1.00 92.31 73 HIS A CA 1
ATOM 576 C C . HIS A 1 73 ? -0.400 -7.807 7.057 1.00 92.31 73 HIS A C 1
ATOM 578 O O . HIS A 1 73 ? 0.761 -7.400 7.095 1.00 92.31 73 HIS A O 1
ATOM 584 N N . PHE A 1 74 ? -0.917 -8.249 5.914 1.00 92.19 74 PHE A N 1
ATOM 585 C CA . PHE A 1 74 ? -0.116 -8.407 4.700 1.00 92.19 74 PHE A CA 1
ATOM 586 C C . PHE A 1 74 ? -0.686 -7.643 3.515 1.00 92.19 74 PHE A C 1
ATOM 588 O O . PHE A 1 74 ? -1.893 -7.465 3.392 1.00 92.19 74 PHE A O 1
ATOM 595 N N . VAL A 1 75 ? 0.189 -7.288 2.579 1.00 93.44 75 VAL A N 1
ATOM 596 C CA . VAL A 1 75 ? -0.201 -6.933 1.215 1.00 93.44 75 VAL A CA 1
ATOM 597 C C . VAL A 1 75 ? 0.490 -7.886 0.249 1.00 93.44 75 VAL A C 1
ATOM 599 O O . VAL A 1 75 ? 1.712 -8.056 0.278 1.00 93.44 75 VAL A O 1
ATOM 602 N N . ARG A 1 76 ? -0.294 -8.565 -0.587 1.00 92.12 76 ARG A N 1
ATOM 603 C CA . ARG A 1 76 ? 0.225 -9.295 -1.743 1.00 92.12 76 ARG A CA 1
ATOM 604 C C . ARG A 1 76 ? 0.282 -8.318 -2.902 1.00 92.12 76 ARG A C 1
ATOM 606 O O . ARG A 1 76 ? -0.718 -7.678 -3.188 1.00 92.12 76 ARG A O 1
ATOM 613 N N . ILE A 1 77 ? 1.426 -8.223 -3.562 1.00 90.44 77 ILE A N 1
ATOM 614 C CA . ILE A 1 77 ? 1.604 -7.457 -4.794 1.00 90.44 77 ILE A CA 1
ATOM 615 C C . ILE A 1 77 ? 2.203 -8.420 -5.808 1.00 90.44 77 ILE A C 1
ATOM 617 O O . ILE A 1 77 ? 3.290 -8.969 -5.607 1.00 90.44 77 ILE A O 1
ATOM 621 N N . GLU A 1 78 ? 1.456 -8.671 -6.872 1.00 85.38 78 GLU A N 1
ATOM 622 C CA . GLU A 1 78 ? 1.672 -9.714 -7.862 1.00 85.38 78 GLU A CA 1
ATOM 623 C C . GLU A 1 78 ? 1.767 -11.091 -7.174 1.00 85.38 78 GLU A C 1
ATOM 625 O O . GLU A 1 78 ? 0.774 -11.742 -6.851 1.00 85.38 78 GLU A O 1
ATOM 630 N N . LYS A 1 79 ? 2.993 -11.537 -6.884 1.00 84.81 79 LYS A N 1
ATOM 631 C CA . LYS A 1 79 ? 3.303 -12.837 -6.267 1.00 84.81 79 LYS A CA 1
ATOM 632 C C . LYS A 1 79 ? 4.194 -12.713 -5.035 1.00 84.81 79 LYS A C 1
ATOM 634 O O . LYS A 1 79 ? 4.690 -13.724 -4.540 1.00 84.81 79 LYS A O 1
ATOM 639 N N . VAL A 1 80 ? 4.429 -11.489 -4.567 1.00 85.81 80 VAL A N 1
ATOM 640 C CA . VAL A 1 80 ? 5.258 -11.203 -3.398 1.00 85.81 80 VAL A CA 1
ATOM 641 C C . VAL A 1 80 ? 4.357 -10.717 -2.276 1.00 85.81 80 VAL A C 1
ATOM 643 O O . VAL A 1 80 ? 3.541 -9.818 -2.464 1.00 85.81 80 VAL A O 1
ATOM 646 N N . THR A 1 81 ? 4.503 -11.330 -1.107 1.00 90.75 81 THR A N 1
ATOM 647 C CA . THR A 1 81 ? 3.774 -10.943 0.098 1.00 90.75 81 THR A CA 1
ATOM 648 C C . THR A 1 81 ? 4.684 -10.115 0.987 1.00 90.75 81 THR A C 1
ATOM 650 O O . THR A 1 81 ? 5.765 -10.568 1.364 1.00 90.75 81 THR A O 1
ATOM 653 N N . TYR A 1 82 ? 4.220 -8.929 1.355 1.00 90.19 82 TYR A N 1
ATOM 654 C CA . TYR A 1 82 ? 4.902 -8.025 2.267 1.00 90.19 82 TYR A CA 1
ATOM 655 C C . TYR A 1 82 ? 4.135 -7.942 3.583 1.00 90.19 82 TYR A C 1
ATOM 657 O O . TYR A 1 82 ? 2.905 -7.933 3.583 1.00 90.19 82 TYR A O 1
ATOM 665 N N . ASN A 1 83 ? 4.860 -7.901 4.702 1.00 91.75 83 ASN A N 1
ATOM 666 C CA . ASN A 1 83 ? 4.258 -7.688 6.015 1.00 91.75 83 ASN A CA 1
ATOM 667 C C . ASN A 1 83 ? 4.145 -6.178 6.275 1.00 91.75 83 ASN A C 1
ATOM 669 O O . ASN A 1 83 ? 5.164 -5.490 6.305 1.00 91.75 83 ASN A O 1
ATOM 673 N N . LEU A 1 84 ? 2.925 -5.687 6.487 1.00 92.88 84 LEU A N 1
ATOM 674 C CA . LEU A 1 84 ? 2.627 -4.290 6.801 1.00 92.88 84 LEU A CA 1
ATOM 675 C C . LEU A 1 84 ? 3.213 -3.845 8.146 1.00 92.88 84 LEU A C 1
ATOM 677 O O . LEU A 1 84 ? 3.575 -2.681 8.268 1.00 92.88 84 LEU A O 1
ATOM 681 N N . ASP A 1 85 ? 3.440 -4.762 9.094 1.00 91.12 85 ASP A N 1
ATOM 682 C CA . ASP A 1 85 ? 4.185 -4.484 10.336 1.00 91.12 85 ASP A CA 1
ATOM 683 C C . ASP A 1 85 ? 5.622 -3.996 10.061 1.00 91.12 85 ASP A C 1
ATOM 685 O O . ASP A 1 85 ? 6.275 -3.419 10.929 1.00 91.12 85 ASP A O 1
ATOM 689 N N . LYS A 1 86 ? 6.155 -4.274 8.863 1.00 91.25 86 LYS A N 1
ATOM 690 C CA . LYS A 1 86 ? 7.496 -3.862 8.425 1.00 91.25 86 LYS A CA 1
ATOM 691 C C . LYS A 1 86 ? 7.472 -2.682 7.461 1.00 91.25 86 LYS A C 1
ATOM 693 O O . LYS A 1 86 ? 8.518 -2.327 6.928 1.00 91.25 86 LYS A O 1
ATOM 698 N N . LEU A 1 87 ? 6.308 -2.088 7.201 1.00 91.62 87 LEU A N 1
ATOM 699 C CA . LEU A 1 87 ? 6.218 -0.940 6.312 1.00 91.62 87 LEU A CA 1
ATOM 700 C C . LEU A 1 87 ? 7.016 0.228 6.907 1.00 91.62 87 LEU A C 1
ATOM 702 O O . LEU A 1 87 ? 6.683 0.762 7.961 1.00 91.62 87 LEU A O 1
ATOM 706 N N . VAL A 1 88 ? 8.066 0.645 6.207 1.00 90.69 88 VAL A N 1
ATOM 707 C CA . VAL A 1 88 ? 8.908 1.777 6.608 1.00 90.69 88 VAL A CA 1
ATOM 708 C C . VAL A 1 88 ? 8.287 3.091 6.144 1.00 90.69 88 VAL A C 1
ATOM 710 O O . VAL A 1 88 ? 8.327 4.095 6.856 1.00 90.69 88 VAL A O 1
ATOM 713 N N . LYS A 1 89 ? 7.752 3.110 4.917 1.00 90.69 89 LYS A N 1
ATOM 714 C CA . LYS A 1 89 ? 7.228 4.323 4.283 1.00 90.69 89 LYS A CA 1
ATOM 715 C C . LYS A 1 89 ? 6.263 3.999 3.148 1.00 90.69 89 LYS A C 1
ATOM 717 O O . LYS A 1 89 ? 6.509 3.062 2.389 1.00 90.69 89 LYS A O 1
ATOM 722 N N . TYR A 1 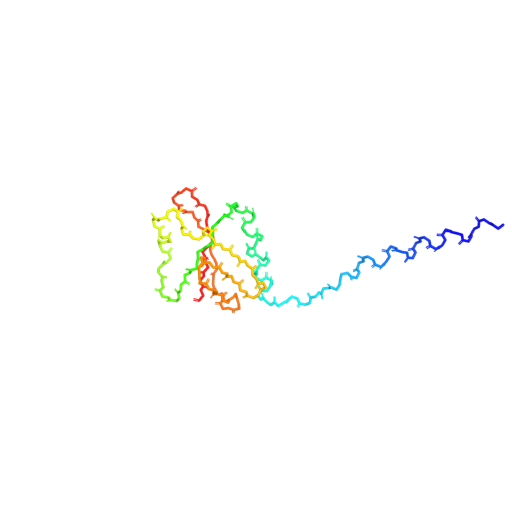90 ? 5.249 4.846 2.972 1.00 91.88 90 TYR A N 1
ATOM 723 C CA . TYR A 1 90 ? 4.463 4.916 1.743 1.00 91.88 90 TYR A CA 1
ATOM 724 C C . TYR A 1 90 ? 4.580 6.289 1.067 1.00 91.88 90 TYR A C 1
ATOM 726 O O . TYR A 1 90 ? 4.807 7.304 1.728 1.00 91.88 90 TYR A O 1
ATOM 734 N N . GLU A 1 91 ? 4.429 6.334 -0.257 1.00 91.31 91 GLU A N 1
ATOM 735 C CA . GLU A 1 91 ? 4.298 7.579 -1.021 1.00 91.31 91 GLU A CA 1
ATOM 736 C C . GLU A 1 91 ? 3.277 7.428 -2.151 1.00 91.31 91 GLU A C 1
ATOM 738 O O . GLU A 1 91 ? 3.288 6.440 -2.882 1.00 91.31 91 GLU A O 1
ATOM 743 N N . VAL A 1 92 ? 2.449 8.455 -2.349 1.00 91.31 92 VAL A N 1
ATOM 744 C CA . VAL A 1 92 ? 1.653 8.603 -3.572 1.00 91.31 92 VAL A CA 1
ATOM 745 C C . VAL A 1 92 ? 2.534 9.221 -4.650 1.00 91.31 92 VAL A C 1
ATOM 747 O O . VAL A 1 92 ? 3.159 10.267 -4.449 1.00 91.31 92 VAL A O 1
ATOM 750 N N . LYS A 1 93 ? 2.592 8.580 -5.813 1.00 87.81 93 LYS A N 1
ATOM 751 C CA . LYS A 1 93 ? 3.383 9.042 -6.953 1.00 87.81 93 LYS A CA 1
ATOM 752 C C . LYS A 1 93 ? 2.546 9.089 -8.215 1.00 87.81 93 LYS A C 1
ATOM 754 O O . LYS A 1 93 ? 1.581 8.350 -8.371 1.00 87.81 93 LYS A O 1
ATOM 759 N N . LYS A 1 94 ? 2.987 9.937 -9.143 1.00 83.12 94 LYS A N 1
ATOM 760 C CA . LYS A 1 94 ? 2.472 10.004 -10.506 1.00 83.12 94 LYS A CA 1
ATOM 761 C C . LYS A 1 94 ? 3.567 9.607 -11.485 1.00 83.12 94 LYS A C 1
ATOM 763 O O . LYS A 1 94 ? 4.642 10.203 -11.470 1.00 83.12 94 LYS A O 1
ATOM 768 N N . GLY A 1 95 ? 3.289 8.633 -12.341 1.00 75.50 95 GLY A N 1
ATOM 769 C CA . GLY A 1 95 ? 4.201 8.182 -13.393 1.00 75.50 95 GLY A CA 1
ATOM 770 C C . GLY A 1 95 ? 3.416 7.654 -14.584 1.00 75.50 95 GLY A C 1
ATOM 771 O O . GLY A 1 95 ? 2.370 7.037 -14.405 1.00 75.50 95 GLY A O 1
ATOM 772 N N . ASP A 1 96 ? 3.878 7.969 -15.794 1.00 72.31 96 ASP A N 1
ATOM 773 C CA . ASP A 1 96 ? 3.301 7.485 -17.057 1.00 72.31 96 ASP A CA 1
ATOM 774 C C . ASP A 1 96 ? 1.779 7.697 -17.206 1.00 72.31 96 ASP A C 1
ATOM 776 O O . ASP A 1 96 ? 1.095 6.954 -17.901 1.00 72.31 96 ASP A O 1
ATOM 780 N N . GLY A 1 97 ? 1.243 8.745 -16.567 1.00 75.12 97 GLY A N 1
ATOM 781 C CA . GLY A 1 97 ? -0.181 9.099 -16.611 1.00 75.12 97 GLY A CA 1
ATOM 782 C C . GLY A 1 97 ? -1.048 8.480 -15.511 1.00 75.12 97 GLY A C 1
ATOM 783 O O . GLY A 1 97 ? -2.233 8.792 -15.464 1.00 75.12 97 GLY A O 1
ATOM 784 N N . PHE A 1 98 ? -0.472 7.690 -14.604 1.00 79.75 98 PHE A N 1
ATOM 785 C CA . PHE A 1 98 ? -1.189 6.980 -13.540 1.00 79.75 98 PHE A CA 1
ATOM 786 C C . PHE A 1 98 ? -0.726 7.419 -12.150 1.00 79.75 98 PHE A C 1
ATOM 788 O O . PHE A 1 98 ? 0.418 7.859 -11.984 1.00 79.75 98 PHE A O 1
ATOM 795 N N . HIS A 1 99 ? -1.608 7.291 -11.158 1.00 86.50 99 HIS A N 1
ATOM 796 C CA . HIS A 1 99 ? -1.245 7.380 -9.746 1.00 86.50 99 HIS A CA 1
ATOM 797 C C . HIS A 1 99 ? -1.004 5.976 -9.190 1.00 86.50 99 HIS A C 1
ATOM 799 O O . HIS A 1 99 ? -1.743 5.048 -9.499 1.00 86.50 99 HIS A O 1
ATOM 805 N N . TYR A 1 100 ? 0.039 5.811 -8.385 1.00 88.56 100 TYR A N 1
ATOM 806 C CA . TYR A 1 100 ? 0.311 4.553 -7.695 1.00 88.56 100 TYR A CA 1
ATOM 807 C C . TYR A 1 100 ? 0.789 4.806 -6.268 1.00 88.56 100 TYR A C 1
ATOM 809 O O . TYR A 1 100 ? 1.398 5.839 -5.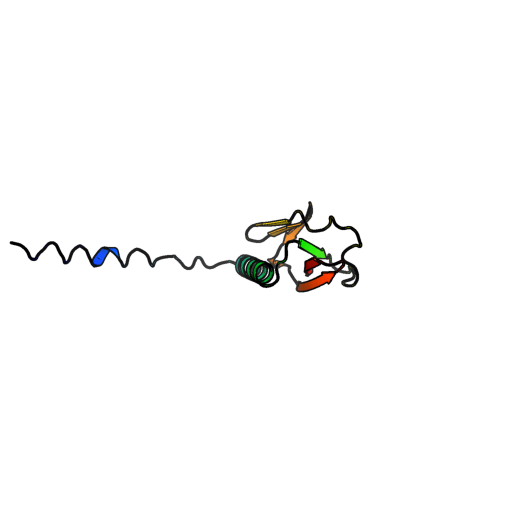966 1.00 88.56 100 TYR A O 1
ATOM 817 N N . LEU A 1 101 ? 0.506 3.836 -5.402 1.00 92.75 101 LEU A N 1
ATOM 818 C CA . LEU A 1 101 ? 0.969 3.789 -4.025 1.00 92.75 101 LEU A CA 1
ATOM 819 C C . LEU A 1 101 ? 2.286 3.012 -3.979 1.00 92.75 101 LEU A C 1
ATOM 821 O O . LEU A 1 101 ? 2.332 1.824 -4.294 1.00 92.75 101 LEU A O 1
ATOM 825 N N . LEU A 1 102 ? 3.369 3.684 -3.607 1.00 91.50 102 LEU A N 1
ATOM 826 C CA . LEU A 1 102 ? 4.682 3.072 -3.442 1.00 91.50 102 LEU A CA 1
ATOM 827 C C . LEU A 1 102 ? 4.876 2.688 -1.975 1.00 91.50 102 LEU A C 1
ATOM 829 O O . LEU A 1 102 ? 4.798 3.562 -1.116 1.00 91.50 102 LEU A O 1
ATOM 833 N N . LEU A 1 103 ? 5.140 1.413 -1.695 1.00 91.56 103 LEU A N 1
ATOM 834 C CA . LEU A 1 103 ? 5.332 0.868 -0.350 1.00 91.56 103 LEU A CA 1
ATOM 835 C C . LEU A 1 103 ? 6.770 0.373 -0.181 1.00 91.56 103 LEU 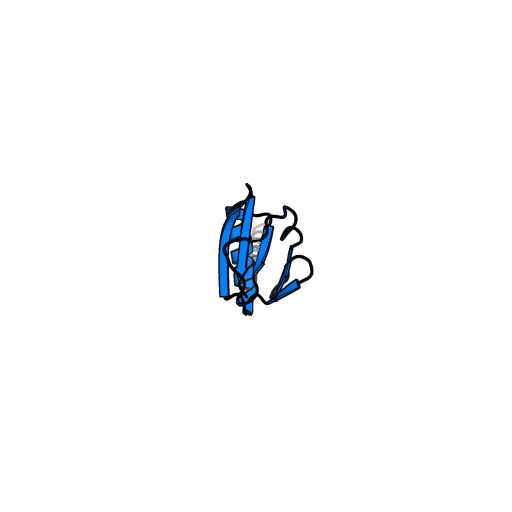A C 1
ATOM 837 O O . LEU A 1 103 ? 7.240 -0.431 -0.981 1.00 91.56 103 LEU A O 1
ATOM 841 N N . SER A 1 104 ? 7.459 0.827 0.862 1.00 88.94 104 SER A N 1
ATOM 842 C CA . SER A 1 104 ? 8.820 0.395 1.198 1.00 88.94 104 SER A CA 1
ATOM 843 C C . SER A 1 104 ? 8.810 -0.466 2.451 1.00 88.94 104 SER A C 1
ATOM 845 O O . SER A 1 104 ? 8.305 -0.023 3.484 1.00 88.94 104 SER A O 1
ATOM 847 N N . PHE A 1 105 ? 9.421 -1.645 2.363 1.00 87.31 105 PHE A N 1
ATOM 848 C CA . PHE A 1 105 ? 9.505 -2.642 3.436 1.00 87.31 105 PHE A CA 1
ATOM 849 C C . PHE A 1 105 ? 10.949 -2.980 3.804 1.00 87.31 105 PHE A C 1
ATOM 851 O O . PHE A 1 105 ? 11.833 -2.784 2.936 1.00 87.31 105 PHE A O 1
#

Sequence (105 aa):
MKKLSILLLMSLFLAVTSCKEDDFSDAEIVAQELHKVMEENDIDRVVGVGEGQSWSQPTSNNYIGYDFEFYSHFVRIEKVTYNLDKLVKYEVKKGDGFHYLLLSF

Foldseek 3Di:
DPPPPPVVVVVVVVVPPPPPPPVQDPQQVVVVVVVVVCVVQVAQFEAEDEPPDDPPDPDPDPPFRNDWDDDRQWIDGPHDIDGSVPFPDWDWDDDPRHIYIYTYD